Protein AF-0000000070513881 (afdb_homodimer)

Structure (mmCIF, N/CA/C/O backbone):
data_AF-0000000070513881-model_v1
#
loop_
_entity.id
_entity.type
_entity.pdbx_description
1 polymer 'Box-like protein'
#
loop_
_atom_site.group_PDB
_atom_site.id
_atom_site.type_symbol
_atom_site.label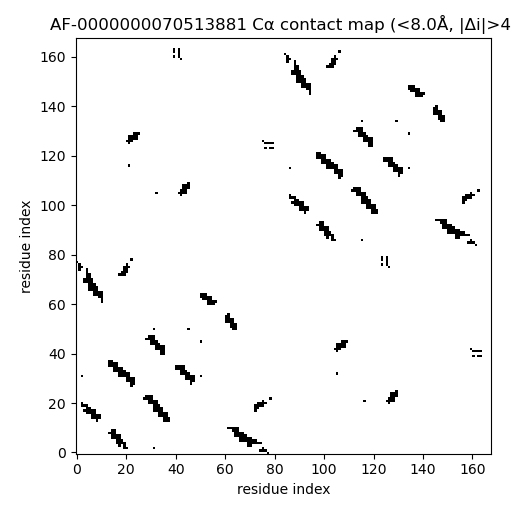_atom_id
_atom_site.label_alt_id
_atom_site.label_comp_id
_atom_site.label_asym_id
_atom_site.label_entity_id
_atom_site.label_seq_id
_atom_site.pdbx_PDB_ins_code
_atom_site.Cartn_x
_atom_site.Cartn_y
_atom_site.Cartn_z
_atom_site.occupancy
_atom_site.B_iso_or_equiv
_atom_site.auth_seq_id
_atom_site.auth_comp_id
_atom_site.auth_asym_id
_atom_site.auth_atom_id
_atom_site.pdbx_PDB_model_num
ATOM 1 N N . MET A 1 1 ? -2.6 -11.484 11.422 1 52.84 1 MET A N 1
ATOM 2 C CA . MET A 1 1 ? -2.193 -12.359 10.32 1 52.84 1 MET A CA 1
ATOM 3 C C . MET A 1 1 ? -0.97 -11.789 9.602 1 52.84 1 MET A C 1
ATOM 5 O O . MET A 1 1 ? -0.943 -10.617 9.25 1 52.84 1 MET A O 1
ATOM 9 N N . THR A 1 2 ? 0.277 -12.352 9.75 1 70.12 2 THR A N 1
ATOM 10 C CA . THR A 1 2 ? 1.533 -11.906 9.156 1 70.12 2 THR A CA 1
ATOM 11 C C . THR A 1 2 ? 1.621 -12.336 7.691 1 70.12 2 THR A C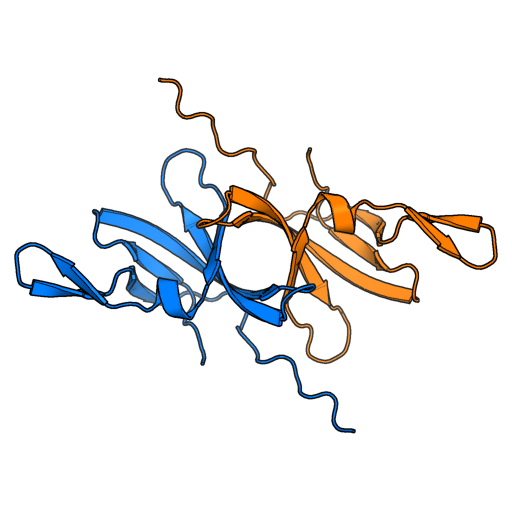 1
ATOM 13 O O . THR A 1 2 ? 1.282 -13.469 7.344 1 70.12 2 THR A O 1
ATOM 16 N N . PHE A 1 3 ? 1.648 -11.445 6.734 1 83.88 3 PHE A N 1
ATOM 17 C CA . PHE A 1 3 ? 1.877 -11.734 5.324 1 83.88 3 PHE A CA 1
ATOM 18 C C . PHE A 1 3 ? 3.361 -11.664 4.992 1 83.88 3 PHE A C 1
ATOM 20 O O . PHE A 1 3 ? 3.947 -10.578 4.961 1 83.88 3 PHE A O 1
ATOM 27 N N . PRO A 1 4 ? 3.912 -12.977 4.883 1 92.38 4 PRO A N 1
ATOM 28 C CA . PRO A 1 4 ? 5.328 -12.906 4.52 1 92.38 4 PRO A CA 1
ATOM 29 C C . PRO A 1 4 ? 5.574 -12.07 3.268 1 92.38 4 PRO A C 1
ATOM 31 O O . PRO A 1 4 ? 4.82 -12.164 2.297 1 92.38 4 PRO A O 1
ATOM 34 N N . THR A 1 5 ? 6.602 -11.297 3.352 1 96.88 5 THR A N 1
ATOM 35 C CA . THR A 1 5 ? 6.98 -10.508 2.188 1 96.88 5 THR A CA 1
ATOM 36 C C . THR A 1 5 ? 7.926 -11.289 1.283 1 96.88 5 THR A C 1
ATOM 38 O O . THR A 1 5 ? 8.664 -12.164 1.753 1 96.88 5 THR A O 1
ATOM 41 N N . GLY A 1 6 ? 7.848 -11.023 0.028 1 97.56 6 GLY A N 1
ATOM 42 C CA . GLY A 1 6 ? 8.727 -11.695 -0.909 1 97.56 6 GLY A CA 1
ATOM 43 C C . GLY A 1 6 ? 8.055 -12.031 -2.225 1 97.56 6 GLY A C 1
ATOM 44 O O . GLY A 1 6 ? 7.098 -11.375 -2.627 1 97.56 6 GLY A O 1
ATOM 45 N N . LEU A 1 7 ? 8.648 -12.969 -2.918 1 98.44 7 LEU A N 1
ATOM 46 C CA . LEU A 1 7 ? 8.234 -13.336 -4.266 1 98.44 7 LEU A CA 1
ATOM 47 C C . LEU A 1 7 ? 7.066 -14.312 -4.23 1 98.44 7 LEU A C 1
ATOM 49 O O . LEU A 1 7 ? 7.105 -15.312 -3.504 1 98.44 7 LEU A O 1
ATOM 53 N N . TYR A 1 8 ? 6.039 -13.992 -5.012 1 98.31 8 TYR A N 1
ATOM 54 C CA . TYR A 1 8 ? 4.848 -14.82 -5.129 1 98.31 8 TYR A CA 1
ATOM 55 C C . TYR A 1 8 ? 4.535 -15.125 -6.59 1 98.31 8 TYR A C 1
ATOM 57 O O . TYR A 1 8 ? 4.941 -14.383 -7.484 1 98.31 8 TYR A O 1
ATOM 65 N N . ARG A 1 9 ? 3.818 -16.156 -6.75 1 98.56 9 ARG A N 1
ATOM 66 C CA . ARG A 1 9 ? 3.271 -16.484 -8.062 1 98.56 9 ARG A CA 1
ATOM 67 C C . ARG A 1 9 ? 1.747 -16.516 -8.031 1 98.56 9 ARG A C 1
ATOM 69 O O . ARG A 1 9 ? 1.154 -17.188 -7.18 1 98.56 9 ARG A O 1
ATOM 76 N N . HIS A 1 10 ? 1.103 -15.711 -8.844 1 98.19 10 HIS A N 1
ATOM 77 C CA . HIS A 1 10 ? -0.338 -15.797 -9.055 1 98.19 10 HIS A CA 1
ATOM 78 C C . HIS A 1 10 ? -0.717 -17.094 -9.758 1 98.19 10 HIS A C 1
ATOM 80 O O . HIS A 1 10 ? 0.039 -17.609 -10.586 1 98.19 10 HIS A O 1
ATOM 86 N N . TYR A 1 11 ? -1.852 -17.594 -9.539 1 97.75 11 TYR A N 1
ATOM 87 C CA . TYR A 1 11 ? -2.238 -18.906 -10.062 1 97.75 11 TYR A CA 1
ATOM 88 C C . TYR A 1 11 ? -2.326 -18.859 -11.586 1 97.75 11 TYR A C 1
ATOM 90 O O . TYR A 1 11 ? -2.258 -19.906 -12.242 1 97.75 11 TYR A O 1
ATOM 98 N N . LYS A 1 12 ? -2.455 -17.609 -12.109 1 96.69 12 LYS A N 1
ATOM 99 C CA . LYS A 1 12 ? -2.492 -17.469 -13.562 1 96.69 12 LYS A CA 1
ATOM 100 C C . LYS A 1 12 ? -1.084 -17.391 -14.148 1 96.69 12 LYS A C 1
ATOM 102 O O . LYS A 1 12 ? -0.914 -17.266 -15.359 1 96.69 12 LYS A O 1
ATOM 107 N N . GLY A 1 13 ? -0.045 -17.375 -13.289 1 96.44 13 GLY A N 1
ATOM 108 C CA . GLY A 1 13 ? 1.29 -17.531 -13.836 1 96.44 13 GLY A CA 1
ATOM 109 C C . GLY A 1 13 ? 2.213 -16.375 -13.523 1 96.44 13 GLY A C 1
ATOM 110 O O . GLY A 1 13 ? 3.391 -16.562 -13.219 1 96.44 13 GLY A O 1
ATOM 111 N N . GLN A 1 14 ? 1.76 -15.133 -13.484 1 97.19 14 GLN A N 1
ATOM 112 C CA . GLN A 1 14 ? 2.605 -13.953 -13.344 1 97.19 14 GLN A CA 1
ATOM 113 C C . GLN A 1 14 ? 3.186 -13.859 -11.938 1 97.19 14 GLN A C 1
ATOM 115 O O . GLN A 1 14 ? 2.613 -14.391 -10.984 1 97.19 14 GLN A O 1
ATOM 120 N N . HIS A 1 15 ? 4.34 -13.203 -11.859 1 98.06 15 HIS A N 1
ATOM 121 C CA . HIS A 1 15 ? 5.035 -13.062 -10.586 1 98.06 15 HIS A CA 1
ATOM 122 C C . HIS A 1 15 ? 4.82 -11.672 -9.992 1 98.06 15 HIS A C 1
ATOM 124 O O . HIS A 1 15 ? 4.758 -10.688 -10.719 1 98.06 15 HIS A O 1
ATOM 130 N N . TYR A 1 16 ? 4.762 -11.742 -8.711 1 97.88 16 TYR A N 1
ATOM 131 C CA . TYR A 1 16 ? 4.582 -10.523 -7.93 1 97.88 16 TYR A CA 1
ATOM 132 C C . TYR A 1 16 ? 5.516 -10.508 -6.727 1 97.88 16 TYR A C 1
ATOM 134 O O . TYR A 1 16 ? 5.941 -11.562 -6.25 1 97.88 16 TYR A O 1
ATOM 142 N N . ARG A 1 17 ? 5.766 -9.344 -6.277 1 97.44 17 ARG A N 1
ATOM 143 C CA . ARG A 1 17 ? 6.48 -9.172 -5.016 1 97.44 17 ARG A CA 1
ATOM 144 C C . ARG A 1 17 ? 5.586 -8.516 -3.967 1 97.44 17 ARG A C 1
ATOM 146 O O . ARG A 1 17 ? 5.082 -7.414 -4.176 1 97.44 17 ARG A O 1
ATOM 153 N N . VAL A 1 18 ? 5.383 -9.297 -2.955 1 97.38 18 VAL A N 1
ATOM 154 C CA . VAL A 1 18 ? 4.688 -8.688 -1.822 1 97.38 18 VAL A CA 1
ATOM 155 C C . VAL A 1 18 ? 5.645 -7.781 -1.053 1 97.38 18 VAL A C 1
ATOM 157 O O . VAL A 1 18 ? 6.723 -8.219 -0.638 1 97.38 18 VAL A O 1
ATOM 160 N N . LEU A 1 19 ? 5.219 -6.52 -0.87 1 96.75 19 LEU A N 1
ATOM 161 C CA . LEU A 1 19 ? 6.043 -5.504 -0.219 1 96.75 19 LEU A CA 1
ATOM 162 C C . LEU A 1 19 ? 5.68 -5.379 1.257 1 96.75 19 LEU A C 1
ATOM 164 O O . LEU A 1 19 ? 6.5 -4.93 2.062 1 96.75 19 LEU A O 1
ATOM 168 N N . GLY A 1 20 ? 4.504 -5.75 1.662 1 95.81 20 GLY A N 1
ATOM 169 C CA . GLY A 1 20 ? 3.969 -5.652 3.012 1 95.81 20 GLY A CA 1
ATOM 170 C C . GLY A 1 20 ? 2.459 -5.523 3.049 1 95.81 20 GLY A C 1
ATOM 171 O O . GLY A 1 20 ? 1.771 -5.938 2.115 1 95.81 20 GLY A O 1
ATOM 172 N N . CYS A 1 21 ? 2.021 -5 4.191 1 96.31 21 CYS A N 1
ATOM 173 C CA . CYS A 1 21 ? 0.591 -4.785 4.375 1 96.31 21 CYS A CA 1
ATOM 174 C C . CYS A 1 21 ? 0.305 -3.354 4.809 1 96.31 21 CYS A C 1
ATOM 176 O O . CYS A 1 21 ? 1.205 -2.648 5.27 1 96.31 21 CYS A O 1
ATOM 178 N N . ALA A 1 22 ? -0.931 -2.979 4.57 1 96.25 22 ALA A N 1
ATOM 179 C CA . ALA A 1 22 ? -1.406 -1.666 5 1 96.25 22 ALA A CA 1
ATOM 180 C C . ALA A 1 22 ? -2.861 -1.731 5.457 1 96.25 22 ALA A C 1
ATOM 182 O O . ALA A 1 22 ? -3.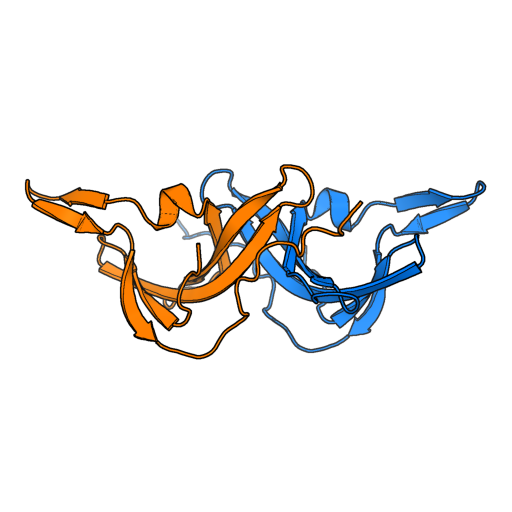596 -2.646 5.078 1 96.25 22 ALA A O 1
ATOM 183 N N . ARG A 1 23 ? -3.182 -0.805 6.258 1 95.81 23 ARG A N 1
ATOM 184 C CA . ARG A 1 23 ? -4.578 -0.623 6.641 1 95.81 23 ARG A CA 1
ATOM 185 C C . ARG A 1 23 ? -5.207 0.538 5.875 1 95.81 23 ARG A C 1
ATOM 187 O O . ARG A 1 23 ? -4.59 1.593 5.719 1 95.81 23 ARG A O 1
ATOM 194 N N . HIS A 1 24 ? -6.391 0.247 5.375 1 97.19 24 HIS A N 1
ATOM 195 C CA . HIS A 1 24 ? -7.137 1.324 4.734 1 97.19 24 HIS A CA 1
ATOM 196 C C . HIS A 1 24 ? -7.633 2.338 5.758 1 97.19 24 HIS A C 1
ATOM 198 O O . HIS A 1 24 ? -8.422 1.998 6.645 1 97.19 24 HIS A O 1
ATOM 204 N N . SER A 1 25 ? -7.301 3.625 5.582 1 96.12 25 SER A N 1
ATOM 205 C CA . SER A 1 25 ? -7.543 4.637 6.605 1 96.12 25 SER A CA 1
ATOM 206 C C . SER A 1 25 ? -9.031 4.902 6.781 1 96.12 25 SER A C 1
ATOM 208 O O . SER A 1 25 ? -9.477 5.293 7.863 1 96.12 25 SER A O 1
ATOM 210 N N . GLU A 1 26 ? -9.82 4.625 5.777 1 95.88 26 GLU A N 1
ATOM 211 C CA . GLU A 1 26 ? -11.242 4.93 5.82 1 95.88 26 GLU A CA 1
ATOM 212 C C . GLU A 1 26 ? -12.062 3.705 6.219 1 95.88 26 GLU A C 1
ATOM 214 O O . GLU A 1 26 ? -13.07 3.826 6.914 1 95.88 26 GLU A O 1
ATOM 219 N N . THR A 1 27 ? -11.633 2.52 5.875 1 95.75 27 THR A N 1
ATOM 220 C CA . THR A 1 27 ? -12.438 1.323 6.109 1 95.75 27 THR A CA 1
ATOM 221 C C . THR A 1 27 ? -11.766 0.417 7.141 1 95.75 27 THR A C 1
ATOM 223 O O . THR A 1 27 ? -12.398 -0.503 7.664 1 95.75 27 THR A O 1
ATOM 226 N N . GLU A 1 28 ? -10.57 0.626 7.445 1 94.62 28 GLU A N 1
ATOM 227 C CA . GLU A 1 28 ? -9.758 -0.142 8.383 1 94.62 28 GLU A CA 1
ATOM 228 C C . GLU A 1 28 ? -9.508 -1.557 7.863 1 94.62 28 GLU A C 1
ATOM 230 O O . GLU A 1 28 ? -9.055 -2.426 8.609 1 94.62 28 GLU A O 1
ATOM 235 N N . GLU A 1 29 ? -9.781 -1.73 6.672 1 94.81 29 GLU A N 1
ATOM 236 C CA . GLU A 1 29 ? -9.547 -3.039 6.07 1 94.81 29 GLU A CA 1
ATOM 237 C C . GLU A 1 29 ? -8.055 -3.314 5.91 1 94.81 29 GLU A C 1
ATOM 239 O O . GLU A 1 29 ? -7.293 -2.426 5.523 1 94.81 29 GLU A O 1
ATOM 244 N N . LEU A 1 30 ? -7.648 -4.578 6.219 1 95.75 30 LEU A N 1
ATOM 245 C CA . LEU A 1 30 ? -6.273 -5.016 5.996 1 95.75 30 LEU A CA 1
ATOM 246 C C . LEU A 1 30 ? -6.047 -5.359 4.527 1 95.75 30 LEU A C 1
ATOM 248 O O . LEU A 1 30 ? -6.805 -6.137 3.943 1 95.75 30 LEU A O 1
ATOM 252 N N . LEU A 1 31 ? -4.973 -4.727 3.98 1 97.31 31 LEU A N 1
ATOM 253 C CA . LEU A 1 31 ? -4.656 -4.914 2.568 1 97.31 31 LEU A CA 1
ATOM 254 C C . LEU A 1 31 ? -3.219 -5.398 2.393 1 97.31 31 LEU A C 1
ATOM 256 O O . LEU A 1 31 ? -2.336 -5.027 3.17 1 97.31 31 LEU A O 1
ATOM 260 N N . VAL A 1 32 ? -3.025 -6.234 1.378 1 97.62 32 VAL A N 1
ATOM 261 C CA . VAL A 1 32 ? -1.682 -6.641 0.981 1 97.62 32 VAL A CA 1
ATOM 262 C C . VAL A 1 32 ? -1.169 -5.727 -0.127 1 97.62 32 VAL A C 1
ATOM 264 O O . VAL A 1 32 ? -1.88 -5.457 -1.099 1 97.62 32 VAL A O 1
ATOM 267 N N . ILE A 1 33 ? -0.003 -5.184 0.08 1 97.5 33 ILE A N 1
ATOM 268 C CA . ILE A 1 33 ? 0.671 -4.375 -0.93 1 97.5 33 ILE A CA 1
ATOM 269 C C . ILE A 1 33 ? 1.606 -5.258 -1.756 1 97.5 33 ILE A C 1
ATOM 271 O O . ILE A 1 33 ? 2.508 -5.898 -1.211 1 97.5 33 ILE A O 1
ATOM 275 N N . TYR A 1 34 ? 1.466 -5.242 -3.072 1 97.25 34 TYR A N 1
ATOM 276 C CA . TYR A 1 34 ? 2.299 -6.109 -3.898 1 97.25 34 TYR A CA 1
ATOM 277 C C . TYR A 1 34 ? 2.531 -5.492 -5.273 1 97.25 34 TYR A C 1
ATOM 279 O O . TYR A 1 34 ? 1.719 -4.695 -5.75 1 97.25 34 TYR A O 1
ATOM 287 N N . GLN A 1 35 ? 3.611 -5.828 -5.852 1 96.81 35 GLN A N 1
ATOM 288 C CA . GLN A 1 35 ? 4.082 -5.223 -7.09 1 96.81 35 GLN A CA 1
ATOM 289 C C . GLN A 1 35 ? 4.188 -6.258 -8.203 1 96.81 35 GLN A C 1
ATOM 291 O O . GLN A 1 35 ? 4.734 -7.344 -8 1 96.81 35 GLN A O 1
ATOM 296 N N . ALA A 1 36 ? 3.604 -5.93 -9.328 1 96.31 36 ALA A N 1
ATOM 297 C CA . ALA A 1 36 ? 3.781 -6.773 -10.5 1 96.31 36 ALA A CA 1
ATOM 298 C C . ALA A 1 36 ? 5.238 -6.785 -10.953 1 96.31 36 ALA A C 1
ATOM 300 O O . ALA A 1 36 ? 5.906 -5.75 -10.945 1 96.31 36 ALA A O 1
ATOM 301 N N . LEU A 1 37 ? 5.723 -7.93 -11.352 1 96 37 LEU A N 1
ATOM 302 C CA . LEU A 1 37 ? 7.094 -8.023 -11.836 1 96 37 LEU A CA 1
ATOM 303 C C . LEU A 1 37 ? 7.125 -8.148 -13.359 1 96 37 LEU A C 1
ATOM 305 O O . LEU A 1 37 ? 8.078 -8.688 -13.922 1 96 37 LEU A O 1
ATOM 309 N N . TYR A 1 38 ? 6.156 -7.773 -13.93 1 92.19 38 TYR A N 1
ATOM 310 C CA . TYR A 1 38 ? 6.016 -7.715 -15.375 1 92.19 38 TYR A CA 1
ATOM 311 C C . TYR A 1 38 ? 5.387 -6.395 -15.812 1 92.19 38 TYR A C 1
ATOM 313 O O . TYR A 1 38 ? 4.867 -5.645 -14.984 1 92.19 38 TYR A O 1
ATOM 321 N N . GLY A 1 39 ? 5.559 -6.066 -17.109 1 87.88 39 GLY A N 1
ATOM 322 C CA . GLY A 1 39 ? 4.953 -4.844 -17.609 1 87.88 39 GLY A CA 1
ATOM 323 C C . GLY A 1 39 ? 5.512 -3.592 -16.969 1 87.88 39 GLY A C 1
ATOM 324 O O . GLY A 1 39 ? 6.727 -3.443 -16.828 1 87.88 39 GLY A O 1
ATOM 325 N N . ASP A 1 40 ? 4.613 -2.697 -16.5 1 82.94 40 ASP A N 1
ATOM 326 C CA . ASP A 1 40 ? 5.008 -1.417 -15.914 1 82.94 40 ASP A CA 1
ATOM 327 C C . ASP A 1 40 ? 5.344 -1.566 -14.43 1 82.94 40 ASP A C 1
ATOM 329 O O . ASP A 1 40 ? 5.652 -0.581 -13.758 1 82.94 40 ASP A O 1
ATOM 333 N N . ALA A 1 41 ? 5.246 -2.807 -13.922 1 86.56 41 ALA A N 1
ATOM 334 C CA . ALA A 1 41 ? 5.582 -3.102 -12.531 1 86.56 41 ALA A CA 1
ATOM 335 C C . ALA A 1 41 ? 4.75 -2.256 -11.57 1 86.56 41 ALA A C 1
ATOM 337 O O . ALA A 1 41 ? 5.281 -1.679 -10.617 1 86.56 41 ALA A O 1
ATOM 338 N N . GLY A 1 42 ? 3.459 -2.205 -11.906 1 92 42 GLY A N 1
ATOM 339 C CA . GLY A 1 42 ? 2.539 -1.455 -11.062 1 92 42 GLY A CA 1
ATOM 340 C C . GLY A 1 42 ? 2.408 -2.023 -9.664 1 92 42 GLY A C 1
ATOM 341 O O . GLY A 1 42 ? 2.576 -3.229 -9.461 1 92 42 GLY A O 1
ATOM 342 N N . VAL A 1 43 ? 2.121 -1.123 -8.742 1 96.12 43 VAL A N 1
ATOM 343 C CA . VAL A 1 43 ? 1.871 -1.528 -7.359 1 96.12 43 VAL A CA 1
ATOM 344 C C . VAL A 1 43 ? 0.367 -1.614 -7.113 1 96.12 43 VAL A C 1
ATOM 346 O O . VAL A 1 43 ? -0.388 -0.73 -7.523 1 96.12 43 VAL A O 1
ATOM 349 N N . TRP A 1 44 ? -0.007 -2.668 -6.461 1 96.75 44 TRP A N 1
ATOM 350 C CA . TRP A 1 44 ? -1.403 -2.998 -6.195 1 96.75 44 TRP A CA 1
ATOM 351 C C . TRP A 1 44 ? -1.634 -3.24 -4.707 1 96.75 44 TRP A C 1
ATOM 353 O O . TRP A 1 44 ? -0.7 -3.576 -3.975 1 96.75 44 TRP A O 1
ATOM 363 N N . VAL A 1 45 ? -2.883 -3.002 -4.332 1 97.81 45 VAL A N 1
ATOM 364 C CA . VAL A 1 45 ? -3.336 -3.52 -3.045 1 97.81 45 VAL A CA 1
ATOM 365 C C . VAL A 1 45 ? -4.586 -4.375 -3.244 1 97.81 45 VAL A C 1
ATOM 367 O O . VAL A 1 45 ? -5.391 -4.109 -4.141 1 97.81 45 VAL A O 1
ATOM 370 N N . ARG A 1 46 ? -4.738 -5.332 -2.379 1 98.06 46 ARG A N 1
ATOM 371 C CA . ARG A 1 46 ? -5.875 -6.246 -2.375 1 98.06 46 ARG A CA 1
ATOM 372 C C . ARG A 1 46 ? -6.234 -6.668 -0.952 1 98.06 46 ARG A C 1
ATOM 374 O O . ARG A 1 46 ? -5.348 -6.887 -0.123 1 98.06 46 ARG A O 1
ATOM 381 N N . PRO A 1 47 ? -7.52 -6.797 -0.692 1 97.62 47 PRO A N 1
ATOM 382 C CA . PRO A 1 47 ? -7.84 -7.312 0.642 1 97.62 47 PRO A CA 1
ATOM 383 C C . PRO A 1 47 ? -7.059 -8.578 0.991 1 97.62 47 PRO A C 1
ATOM 385 O O . PRO A 1 47 ? -6.922 -9.477 0.155 1 97.62 47 PRO A O 1
ATOM 388 N N . ALA A 1 48 ? -6.582 -8.562 2.242 1 96.25 48 ALA A N 1
ATOM 389 C CA . ALA A 1 48 ? -5.77 -9.695 2.689 1 96.25 48 ALA A CA 1
ATOM 390 C C . ALA A 1 48 ? -6.52 -11.008 2.525 1 96.25 48 ALA A C 1
ATOM 392 O O . ALA A 1 48 ? -5.934 -12.023 2.125 1 96.25 48 ALA A O 1
ATOM 393 N N . SER A 1 49 ? -7.824 -11.023 2.832 1 95.44 49 SER A N 1
ATOM 394 C CA . SER A 1 49 ? -8.641 -12.227 2.74 1 95.44 49 SER A CA 1
ATOM 395 C C . SER A 1 49 ? -8.727 -12.727 1.301 1 95.44 49 SER A C 1
ATOM 397 O O . SER A 1 49 ? -8.758 -13.938 1.057 1 95.44 49 SER A O 1
ATOM 399 N N . MET A 1 50 ? -8.758 -11.797 0.389 1 97.25 50 MET A N 1
ATOM 400 C CA . MET A 1 50 ? -8.844 -12.164 -1.021 1 97.25 50 MET A CA 1
ATOM 401 C C . MET A 1 50 ? -7.484 -12.641 -1.538 1 97.25 50 MET A C 1
ATOM 403 O O . MET A 1 50 ? -7.41 -13.562 -2.346 1 97.25 50 MET A O 1
ATOM 407 N N . PHE A 1 51 ? -6.441 -12.008 -1.151 1 97.06 51 PHE A N 1
ATOM 408 C CA . PHE A 1 51 ? -5.086 -12.375 -1.548 1 97.06 51 PHE A CA 1
ATOM 409 C C . PHE A 1 51 ? -4.758 -13.797 -1.092 1 97.06 51 PHE A C 1
ATOM 411 O O . PHE A 1 51 ? -4.125 -14.555 -1.823 1 97.06 51 PHE A O 1
ATOM 418 N N . SER A 1 52 ? -5.227 -14.188 0.034 1 96.5 52 SER A N 1
ATOM 419 C CA . SER A 1 52 ? -4.867 -15.461 0.651 1 96.5 52 SER A CA 1
ATOM 420 C C . SER A 1 52 ? -5.855 -16.562 0.271 1 96.5 52 SER A C 1
ATOM 422 O O . SER A 1 52 ? -5.793 -17.672 0.8 1 96.5 52 SER A O 1
ATOM 424 N N . GLU A 1 53 ? -6.727 -16.25 -0.561 1 96.81 53 GLU A N 1
ATOM 425 C CA . GLU A 1 53 ? -7.762 -17.219 -0.935 1 96.81 53 GLU A CA 1
ATOM 426 C C . GLU A 1 53 ? -7.168 -18.391 -1.715 1 96.81 53 GLU A C 1
ATOM 428 O O . GLU A 1 53 ? -6.086 -18.281 -2.289 1 96.81 53 GLU A O 1
ATOM 433 N N . THR A 1 54 ? -7.887 -19.531 -1.607 1 97.62 54 THR A N 1
ATOM 434 C CA . THR A 1 54 ? -7.66 -20.656 -2.502 1 97.62 54 THR A CA 1
ATOM 435 C C . THR A 1 54 ? -8.648 -20.641 -3.666 1 97.62 54 THR A C 1
ATOM 437 O O . THR A 1 54 ? -9.812 -20.281 -3.488 1 97.62 54 THR A O 1
ATOM 440 N N . VAL A 1 55 ? -8.094 -20.969 -4.777 1 97.38 55 VAL A N 1
ATOM 441 C CA . VAL A 1 55 ? -8.922 -20.984 -5.977 1 97.38 55 VAL A CA 1
ATOM 442 C C . VAL A 1 55 ? -8.906 -22.375 -6.602 1 97.38 55 VAL A C 1
ATOM 444 O O . VAL A 1 55 ? -7.977 -23.156 -6.383 1 97.38 55 VAL A O 1
ATOM 447 N N . GLN A 1 56 ? -10.047 -22.719 -7.273 1 96.88 56 GLN A N 1
ATOM 448 C CA . GLN A 1 56 ? -10.117 -23.984 -8.008 1 96.88 56 GLN A CA 1
ATOM 449 C C . GLN A 1 56 ? -9.727 -23.797 -9.469 1 96.88 56 GLN A C 1
ATOM 451 O O . GLN A 1 56 ? -10.367 -23.031 -10.195 1 96.88 56 GLN A O 1
ATOM 456 N N . VAL A 1 57 ? -8.672 -24.453 -9.828 1 93.75 57 VAL A N 1
ATOM 457 C CA . VAL A 1 57 ? -8.203 -24.438 -11.211 1 93.75 57 VAL A CA 1
ATOM 458 C C . VAL A 1 57 ? -8.125 -25.859 -11.742 1 93.75 57 VAL A C 1
ATOM 460 O O . VAL A 1 57 ? -7.414 -26.703 -11.195 1 93.75 57 VAL A O 1
ATOM 463 N N . ALA A 1 58 ? -8.852 -26.125 -12.828 1 93.88 58 ALA A N 1
ATOM 464 C CA . ALA A 1 58 ? -8.867 -27.453 -13.422 1 93.88 58 ALA A CA 1
ATOM 465 C C . ALA A 1 58 ? -9.195 -28.516 -12.383 1 93.88 58 ALA A C 1
ATOM 467 O O . ALA A 1 58 ? -8.531 -29.562 -12.312 1 93.88 58 ALA A O 1
ATOM 468 N N . GLY A 1 59 ? -9.992 -28.203 -11.461 1 94.38 59 GLY A N 1
ATOM 469 C CA . GLY A 1 59 ? -10.461 -29.156 -10.469 1 94.38 59 GLY A CA 1
ATOM 470 C C . GLY A 1 59 ? -9.539 -29.281 -9.273 1 94.38 59 GLY A C 1
ATOM 471 O O . GLY A 1 59 ? -9.797 -30.062 -8.359 1 94.38 59 GLY A O 1
ATOM 472 N N . GLN A 1 60 ? -8.477 -28.609 -9.312 1 96.5 60 GLN A N 1
ATOM 473 C CA . GLN A 1 60 ? -7.516 -28.656 -8.219 1 96.5 60 GLN A CA 1
ATOM 474 C C . GLN A 1 60 ? -7.508 -27.344 -7.438 1 96.5 60 GLN A C 1
ATOM 476 O O . GLN A 1 60 ? -7.566 -26.25 -8.031 1 96.5 60 GLN A O 1
ATOM 481 N N . MET A 1 61 ? -7.508 -27.469 -6.109 1 97.44 61 MET A N 1
ATOM 482 C CA . MET A 1 61 ? -7.426 -26.297 -5.238 1 97.44 61 MET A CA 1
ATOM 483 C C . MET A 1 61 ? -5.984 -25.844 -5.082 1 97.44 61 MET A C 1
ATOM 485 O O . MET A 1 61 ? -5.09 -26.641 -4.809 1 97.44 61 MET A O 1
ATOM 489 N N . ARG A 1 62 ? -5.801 -24.562 -5.328 1 97.12 62 ARG A N 1
ATOM 490 C CA . ARG A 1 62 ? -4.484 -23.969 -5.117 1 97.12 62 ARG A CA 1
ATOM 491 C C . ARG A 1 62 ? -4.609 -22.547 -4.594 1 97.12 62 ARG A C 1
ATOM 493 O O . ARG A 1 62 ? -5.645 -21.906 -4.77 1 97.12 62 ARG A O 1
ATOM 500 N N . PRO A 1 63 ? -3.529 -22.094 -3.957 1 97.88 63 PRO A N 1
ATOM 501 C CA . PRO A 1 63 ? -3.596 -20.688 -3.514 1 97.88 63 PRO A CA 1
ATOM 502 C C . PRO A 1 63 ? -3.66 -19.703 -4.68 1 97.88 63 PRO A C 1
ATOM 504 O O . PRO A 1 63 ? -3.039 -19.938 -5.719 1 97.88 63 PRO A O 1
ATOM 507 N N . ARG A 1 64 ? -4.391 -18.609 -4.516 1 98.25 64 ARG A N 1
ATOM 508 C CA . ARG A 1 64 ? -4.406 -17.531 -5.512 1 98.25 64 ARG A CA 1
ATOM 509 C C . ARG A 1 64 ? -3.002 -17 -5.758 1 98.25 64 ARG A C 1
ATOM 511 O O . ARG A 1 64 ? -2.607 -16.766 -6.902 1 98.25 64 ARG A O 1
ATOM 518 N N . PHE A 1 65 ? -2.307 -16.688 -4.68 1 98.44 65 PHE A N 1
ATOM 519 C CA . PHE A 1 65 ? -0.9 -16.297 -4.699 1 98.44 65 PHE A CA 1
ATOM 520 C C . PHE A 1 65 ? -0.061 -17.281 -3.891 1 98.44 65 PHE A C 1
ATOM 522 O O . PHE A 1 65 ? -0.331 -17.516 -2.709 1 98.44 65 PHE A O 1
ATOM 529 N N . GLU A 1 66 ? 0.953 -17.828 -4.508 1 97.94 66 GLU A N 1
ATOM 530 C CA . GLU A 1 66 ? 1.847 -18.781 -3.857 1 97.94 66 GLU A CA 1
ATOM 531 C C . GLU A 1 66 ? 3.191 -18.141 -3.529 1 97.94 66 GLU A C 1
ATOM 533 O O . GLU A 1 66 ? 3.838 -17.562 -4.402 1 97.94 66 GLU A O 1
ATOM 538 N N . LEU A 1 67 ? 3.584 -18.359 -2.26 1 97.81 67 LEU A N 1
ATOM 539 C CA . LEU A 1 67 ? 4.891 -17.844 -1.856 1 97.81 67 LEU A CA 1
ATOM 540 C C . LEU A 1 67 ? 6.012 -18.688 -2.453 1 97.81 67 LEU A C 1
ATOM 542 O O . LEU A 1 67 ? 6.02 -19.922 -2.301 1 97.81 67 LEU A O 1
ATOM 546 N N . LEU A 1 68 ? 6.918 -18.016 -3.125 1 98.38 68 LEU A N 1
ATOM 547 C CA . LEU A 1 68 ? 8.047 -18.719 -3.717 1 98.38 68 LEU A CA 1
ATOM 548 C C . LEU A 1 68 ? 9.32 -18.484 -2.908 1 98.38 68 LEU A C 1
ATOM 550 O O . LEU A 1 68 ? 10.148 -19.391 -2.762 1 98.38 68 LEU A O 1
ATOM 554 N N . ARG A 1 69 ? 9.484 -17.25 -2.469 1 97.94 69 ARG A N 1
ATOM 555 C CA . ARG A 1 69 ? 10.703 -16.859 -1.764 1 97.94 69 ARG A CA 1
ATOM 556 C C . ARG A 1 69 ? 10.438 -15.672 -0.837 1 97.94 69 ARG A C 1
ATOM 558 O O . ARG A 1 69 ? 9.859 -14.664 -1.254 1 97.94 69 ARG A O 1
ATOM 565 N N . THR A 1 70 ? 10.922 -15.891 0.431 1 96.44 70 THR A N 1
ATOM 566 C CA . THR A 1 70 ? 10.781 -14.797 1.386 1 96.44 70 THR A CA 1
ATOM 567 C C . THR A 1 70 ? 11.859 -13.734 1.152 1 96.44 70 THR A C 1
ATOM 569 O O . THR A 1 70 ? 13.023 -14.062 0.916 1 96.44 70 THR A O 1
ATOM 572 N N . GLU A 1 71 ? 11.469 -12.484 1.141 1 96.06 71 GLU A N 1
ATOM 573 C CA . GLU A 1 71 ? 12.336 -11.312 1.053 1 96.06 71 GLU A CA 1
ATOM 574 C C . GLU A 1 71 ? 11.898 -10.227 2.031 1 96.06 71 GLU A C 1
ATOM 576 O O . GLU A 1 71 ? 10.711 -10.117 2.352 1 96.06 71 GLU A O 1
ATOM 581 N N . PRO A 1 72 ? 12.891 -9.555 2.521 1 93.25 72 PRO A N 1
ATOM 582 C CA . PRO A 1 72 ? 12.516 -8.508 3.479 1 93.25 72 PRO A CA 1
ATOM 583 C C . PRO A 1 72 ? 11.594 -7.453 2.871 1 93.25 72 PRO A C 1
ATOM 585 O O . PRO A 1 72 ? 11.75 -7.098 1.701 1 93.25 72 PRO A O 1
ATOM 588 N N . GLY A 1 73 ? 10.578 -7.023 3.584 1 92.19 73 GLY A N 1
ATOM 589 C CA . GLY A 1 73 ? 9.664 -5.945 3.236 1 92.19 73 GLY A CA 1
ATOM 590 C C . GLY A 1 73 ? 9.148 -5.188 4.445 1 92.19 73 GLY A C 1
ATOM 591 O O . GLY A 1 73 ? 9.82 -5.125 5.477 1 92.19 73 GLY A O 1
ATOM 592 N N . LEU A 1 74 ? 8.047 -4.48 4.207 1 89.06 74 LEU A N 1
ATOM 593 C CA . LEU A 1 74 ? 7.422 -3.746 5.301 1 89.06 74 LEU A CA 1
ATOM 594 C C . LEU A 1 74 ? 6.637 -4.691 6.207 1 89.06 74 LEU A C 1
ATOM 596 O O . LEU A 1 74 ? 5.859 -5.52 5.723 1 89.06 74 LEU A O 1
ATOM 600 N N . GLU A 1 75 ? 7.012 -4.855 7.418 1 77.88 75 GLU A N 1
ATOM 601 C CA . GLU A 1 75 ? 6.348 -5.785 8.328 1 77.88 75 GLU A CA 1
ATOM 602 C C . GLU A 1 75 ? 4.863 -5.449 8.469 1 77.88 75 GLU A C 1
ATOM 604 O O . GLU A 1 75 ? 4.492 -4.273 8.547 1 77.88 75 GLU A O 1
ATOM 609 N N . CYS A 1 76 ? 3.99 -6.348 8.211 1 74.56 76 CYS A N 1
ATOM 610 C CA . CYS A 1 76 ? 2.549 -6.184 8.375 1 74.56 76 CYS A CA 1
ATOM 611 C C . CYS A 1 76 ? 2.162 -6.199 9.844 1 74.56 76 CYS A C 1
ATOM 613 O O . CYS A 1 76 ? 2.119 -7.262 10.469 1 74.56 76 CYS A O 1
ATOM 615 N N . LEU A 1 77 ? 2.393 -5.16 10.508 1 62.53 77 LEU A N 1
ATOM 616 C CA . LEU A 1 77 ? 2.07 -5.133 11.93 1 62.53 77 LEU A CA 1
ATOM 617 C C . LEU A 1 77 ? 0.614 -4.734 12.148 1 62.53 77 LEU A C 1
ATOM 619 O O . LEU A 1 77 ? 0.053 -3.961 11.367 1 62.53 77 LEU A O 1
ATOM 623 N N . PRO A 1 78 ? -0.053 -5.527 12.938 1 55.59 78 PRO A N 1
ATOM 624 C CA . PRO A 1 78 ? -1.396 -5.062 13.289 1 55.59 78 PRO A CA 1
ATOM 625 C C . PRO A 1 78 ? -1.403 -3.641 13.844 1 55.59 78 PRO A C 1
ATOM 627 O O . PRO A 1 78 ? -0.375 -3.156 14.32 1 55.59 78 PRO A O 1
ATOM 630 N N . PRO A 1 79 ? -2.328 -2.838 13.406 1 47.47 79 PRO A N 1
ATOM 631 C CA . PRO A 1 79 ? -2.377 -1.544 14.094 1 47.47 79 PRO A CA 1
ATOM 632 C C . PRO A 1 79 ? -2.164 -1.669 15.602 1 47.47 79 PRO A C 1
ATOM 634 O O . PRO A 1 79 ? -2.654 -2.615 16.219 1 47.47 79 PRO A O 1
ATOM 637 N N . LEU A 1 80 ? -1.043 -1.326 16.047 1 44.91 80 LEU A N 1
ATOM 638 C CA . LEU A 1 80 ? -0.974 -1.354 17.5 1 44.91 80 LEU A CA 1
ATOM 639 C C . LEU A 1 80 ? -2.275 -0.853 18.125 1 44.91 80 LEU A C 1
ATOM 641 O O . LEU A 1 80 ? -2.9 0.073 17.594 1 44.91 80 LEU A O 1
ATOM 645 N N . ALA A 1 81 ? -3.014 -1.723 18.75 1 40.53 81 ALA A N 1
ATOM 646 C CA . ALA A 1 81 ? -4.109 -1.28 19.609 1 40.53 81 ALA A CA 1
ATOM 647 C C . ALA A 1 81 ? -3.715 -0.04 20.406 1 40.53 81 ALA A C 1
ATOM 649 O O . ALA A 1 81 ? -2.67 -0.02 21.062 1 40.53 81 ALA A O 1
ATOM 650 N N . LEU A 1 82 ? -3.635 1.204 20.047 1 35.59 82 LEU A N 1
ATOM 651 C CA . LEU A 1 82 ? -3.658 2.141 21.156 1 35.59 82 LEU A CA 1
ATOM 652 C C . LEU A 1 82 ? -4.453 1.57 22.328 1 35.59 82 LEU A C 1
ATOM 654 O O . LEU A 1 82 ? -5.594 1.135 22.156 1 35.59 82 LEU A O 1
ATOM 658 N N . ASP A 1 83 ? -3.814 1.035 23.328 1 29.3 83 ASP A N 1
ATOM 659 C CA . ASP A 1 83 ? -4.5 0.871 24.594 1 29.3 83 ASP A CA 1
ATOM 660 C C . ASP A 1 83 ? -5.41 2.061 24.891 1 29.3 83 ASP A C 1
ATOM 662 O O . ASP A 1 83 ? -5.008 3.215 24.734 1 29.3 83 ASP A O 1
ATOM 666 N N . ALA A 1 84 ? -6.758 1.979 25.188 1 29.48 84 ALA A N 1
ATOM 667 C CA . ALA A 1 84 ? -7.613 2.863 25.984 1 29.48 84 ALA A CA 1
ATOM 668 C C . ALA A 1 84 ? -6.859 3.426 27.188 1 29.48 84 ALA A C 1
ATOM 670 O O . ALA A 1 84 ? -6.102 2.709 27.844 1 29.48 84 ALA A O 1
ATOM 671 N N . MET B 1 1 ? -2.025 11.633 -11.781 1 53.16 1 MET B N 1
ATOM 672 C CA . MET B 1 1 ? -1.611 12.484 -10.664 1 53.16 1 MET B CA 1
ATOM 673 C C . MET B 1 1 ? -0.43 11.867 -9.922 1 53.16 1 MET B C 1
ATOM 675 O O . MET B 1 1 ? -0.449 10.688 -9.586 1 53.16 1 MET B O 1
ATOM 679 N N . THR B 1 2 ? 0.841 12.406 -10.008 1 70.44 2 THR B N 1
ATOM 680 C CA . THR B 1 2 ? 2.061 11.93 -9.367 1 70.44 2 THR B CA 1
ATOM 681 C C . THR B 1 2 ? 2.115 12.359 -7.91 1 70.44 2 THR B C 1
ATOM 683 O O . THR B 1 2 ? 1.78 13.5 -7.582 1 70.44 2 THR B O 1
ATOM 686 N N . PHE B 1 3 ? 2.113 11.477 -6.973 1 84.12 3 PHE B N 1
ATOM 687 C CA . PHE B 1 3 ? 2.311 11.773 -5.559 1 84.12 3 PHE B CA 1
ATOM 688 C C . PHE B 1 3 ? 3.785 11.688 -5.184 1 84.12 3 PHE B C 1
ATOM 690 O O . PHE B 1 3 ? 4.348 10.586 -5.129 1 84.12 3 PHE B O 1
ATOM 697 N N . PRO B 1 4 ? 4.344 13.008 -5.062 1 92.25 4 PRO B N 1
ATOM 698 C CA . PRO B 1 4 ? 5.742 12.914 -4.641 1 92.25 4 PRO B CA 1
ATOM 699 C C . PRO B 1 4 ? 5.922 12.07 -3.377 1 92.25 4 PRO B C 1
ATOM 701 O O . PRO B 1 4 ? 5.129 12.188 -2.439 1 92.25 4 PRO B O 1
ATOM 704 N N . THR B 1 5 ? 6.938 11.258 -3.41 1 96.81 5 THR B N 1
ATOM 705 C CA . THR B 1 5 ? 7.25 10.461 -2.227 1 96.81 5 THR B CA 1
ATOM 706 C C . THR B 1 5 ? 8.156 11.242 -1.276 1 96.81 5 THR B C 1
ATOM 708 O O . THR B 1 5 ? 8.922 12.102 -1.709 1 96.81 5 THR B O 1
ATOM 711 N N . GLY B 1 6 ? 8.008 10.977 -0.032 1 97.56 6 GLY B N 1
ATOM 712 C CA . GLY B 1 6 ? 8.844 11.648 0.948 1 97.56 6 GLY B CA 1
ATOM 713 C C . GLY B 1 6 ? 8.109 11.992 2.229 1 97.56 6 GLY B C 1
ATOM 714 O O . GLY B 1 6 ? 7.121 11.344 2.58 1 97.56 6 GLY B O 1
ATOM 715 N N . LEU B 1 7 ? 8.664 12.914 2.949 1 98.44 7 LEU B N 1
ATOM 716 C CA . LEU B 1 7 ? 8.195 13.297 4.277 1 98.44 7 LEU B CA 1
ATOM 717 C C . LEU B 1 7 ? 7.039 14.289 4.18 1 98.44 7 LEU B C 1
ATOM 719 O O . LEU B 1 7 ? 7.133 15.281 3.461 1 98.44 7 LEU B O 1
ATOM 723 N N . TYR B 1 8 ? 5.98 13.977 4.906 1 98.31 8 TYR B N 1
ATOM 724 C CA . TYR B 1 8 ? 4.797 14.828 4.965 1 98.31 8 TYR B CA 1
ATOM 725 C C . TYR B 1 8 ? 4.414 15.133 6.41 1 98.31 8 TYR B C 1
ATOM 727 O O . TYR B 1 8 ? 4.77 14.383 7.324 1 98.31 8 TYR B O 1
ATOM 735 N N . ARG B 1 9 ? 3.689 16.172 6.539 1 98.5 9 ARG B N 1
ATOM 736 C CA . ARG B 1 9 ? 3.082 16.516 7.82 1 98.5 9 ARG B CA 1
ATOM 737 C C . ARG B 1 9 ? 1.562 16.562 7.711 1 98.5 9 ARG B C 1
ATOM 739 O O . ARG B 1 9 ? 1.022 17.25 6.836 1 98.5 9 ARG B O 1
ATOM 746 N N . HIS B 1 10 ? 0.872 15.758 8.484 1 98.19 10 HIS B N 1
ATOM 747 C CA . HIS B 1 10 ? -0.576 15.867 8.625 1 98.19 10 HIS B CA 1
ATOM 748 C C . HIS B 1 10 ? -0.97 17.172 9.297 1 98.19 10 HIS B C 1
ATOM 750 O O . HIS B 1 10 ? -0.248 17.672 10.164 1 98.19 10 HIS B O 1
ATOM 756 N N . TYR B 1 11 ? -2.092 17.688 9.023 1 97.75 11 TYR B N 1
ATOM 757 C CA . TYR B 1 11 ? -2.486 19 9.539 1 97.75 11 TYR B CA 1
ATOM 758 C C . TYR B 1 11 ? -2.65 18.969 11.055 1 97.75 11 TYR B C 1
ATOM 760 O O . TYR B 1 11 ? -2.602 20.016 11.711 1 97.75 11 TYR B O 1
ATOM 768 N N . LYS B 1 12 ? -2.82 17.703 11.562 1 96.69 12 LYS B N 1
ATOM 769 C CA . LYS B 1 12 ? -2.932 17.562 13.016 1 96.69 12 LYS B CA 1
ATOM 770 C C . LYS B 1 12 ? -1.555 17.469 13.664 1 96.69 12 LYS B C 1
ATOM 772 O O . LYS B 1 12 ? -1.446 17.359 14.891 1 96.69 12 LYS B O 1
ATOM 777 N N . GLY B 1 13 ? -0.477 17.438 12.859 1 96.44 13 GLY B N 1
ATOM 778 C CA . GLY B 1 13 ? 0.832 17.594 13.477 1 96.44 13 GLY B CA 1
ATOM 779 C C . GLY B 1 13 ? 1.752 16.422 13.219 1 96.44 13 GLY B C 1
ATOM 780 O O . GLY B 1 13 ? 2.951 16.594 12.992 1 96.44 13 GLY B O 1
ATOM 781 N N . GLN B 1 14 ? 1.284 15.188 13.156 1 97.12 14 GLN B N 1
ATOM 782 C CA . GLN B 1 14 ? 2.117 13.992 13.062 1 97.12 14 GLN B CA 1
ATOM 783 C C . GLN B 1 14 ? 2.77 13.883 11.688 1 97.12 14 GLN B C 1
ATOM 785 O O . GLN B 1 14 ? 2.252 14.422 10.703 1 97.12 14 GLN B O 1
ATOM 790 N N . HIS B 1 15 ? 3.914 13.219 11.664 1 98.06 15 HIS B N 1
ATOM 791 C CA . HIS B 1 15 ? 4.676 13.07 10.43 1 98.06 15 HIS B CA 1
ATOM 792 C C . HIS B 1 15 ? 4.473 11.68 9.82 1 98.06 15 HIS B C 1
ATOM 794 O O . HIS B 1 15 ? 4.363 10.695 10.555 1 98.06 15 HIS B O 1
ATOM 800 N N . TYR B 1 16 ? 4.48 11.75 8.547 1 97.88 16 TYR B N 1
ATOM 801 C CA . TYR B 1 16 ? 4.324 10.539 7.75 1 97.88 16 TYR B CA 1
ATOM 802 C C . TYR B 1 16 ? 5.316 10.516 6.598 1 97.88 16 TYR B C 1
ATOM 804 O O . TYR B 1 16 ? 5.777 11.562 6.141 1 97.88 16 TYR B O 1
ATOM 812 N N . ARG B 1 17 ? 5.574 9.344 6.156 1 97.44 17 ARG B N 1
ATOM 813 C CA . ARG B 1 17 ? 6.348 9.164 4.934 1 97.44 17 ARG B CA 1
ATOM 814 C C . ARG B 1 17 ? 5.504 8.523 3.84 1 97.44 17 ARG B C 1
ATOM 816 O O . ARG B 1 17 ? 4.977 7.422 4.023 1 97.44 17 ARG B O 1
ATOM 823 N N . VAL B 1 18 ? 5.363 9.289 2.818 1 97.38 18 VAL B N 1
ATOM 824 C CA . VAL B 1 18 ? 4.723 8.695 1.651 1 97.38 18 VAL B CA 1
ATOM 825 C C . VAL B 1 18 ? 5.707 7.773 0.935 1 97.38 18 VAL B C 1
ATOM 827 O O . VAL B 1 18 ? 6.809 8.188 0.577 1 97.38 18 VAL B O 1
ATOM 830 N N . LEU B 1 19 ? 5.258 6.52 0.731 1 96.75 19 LEU B N 1
ATOM 831 C CA . LEU B 1 19 ? 6.098 5.492 0.123 1 96.75 19 LEU B CA 1
ATOM 832 C C . LEU B 1 19 ? 5.812 5.367 -1.369 1 96.75 19 LEU B C 1
ATOM 834 O O . LEU B 1 19 ? 6.66 4.902 -2.133 1 96.75 19 LEU B O 1
ATOM 838 N N . GLY B 1 20 ? 4.66 5.762 -1.833 1 95.81 20 GLY B N 1
ATOM 839 C CA . GLY B 1 20 ? 4.199 5.672 -3.209 1 95.81 20 GLY B CA 1
ATOM 840 C C . GLY B 1 20 ? 2.689 5.562 -3.326 1 95.81 20 GLY B C 1
ATOM 841 O O . GLY B 1 20 ? 1.959 5.992 -2.432 1 95.81 20 GLY B O 1
ATOM 842 N N . CYS B 1 21 ? 2.314 5.035 -4.48 1 96.25 21 CYS B N 1
ATOM 843 C CA . CYS B 1 21 ? 0.892 4.844 -4.738 1 96.25 21 CYS B CA 1
ATOM 844 C C . CYS B 1 21 ? 0.607 3.414 -5.188 1 96.25 21 CYS B C 1
ATOM 846 O O . CYS B 1 21 ? 1.519 2.695 -5.602 1 96.25 21 CYS B O 1
ATOM 848 N N . ALA B 1 22 ? -0.649 3.062 -5.008 1 96.25 22 ALA B N 1
ATOM 849 C CA . ALA B 1 22 ? -1.119 1.755 -5.461 1 96.25 22 ALA B CA 1
ATOM 850 C C . ALA B 1 22 ? -2.549 1.839 -5.988 1 96.25 22 ALA B C 1
ATOM 852 O O . ALA B 1 22 ? -3.293 2.76 -5.641 1 96.25 22 ALA B O 1
ATOM 853 N N . ARG B 1 23 ? -2.846 0.914 -6.812 1 95.75 23 ARG B N 1
ATOM 854 C CA . ARG B 1 23 ? -4.223 0.748 -7.27 1 95.75 23 ARG B CA 1
ATOM 855 C C . ARG B 1 23 ? -4.906 -0.403 -6.539 1 95.75 23 ARG B C 1
ATOM 857 O O . ARG B 1 23 ? -4.309 -1.464 -6.344 1 95.75 23 ARG B O 1
ATOM 864 N N . HIS B 1 24 ? -6.102 -0.087 -6.094 1 97.19 24 HIS B N 1
ATOM 865 C CA . HIS B 1 24 ? -6.891 -1.153 -5.488 1 97.19 24 HIS B CA 1
ATOM 866 C C . HIS B 1 24 ? -7.352 -2.162 -6.535 1 97.19 24 HIS B C 1
ATOM 868 O O . HIS B 1 24 ? -8.094 -1.813 -7.457 1 97.19 24 HIS B O 1
ATOM 874 N N . SER B 1 25 ? -7.039 -3.455 -6.34 1 96.25 25 SER B N 1
ATOM 875 C CA . SER B 1 25 ? -7.242 -4.465 -7.371 1 96.25 25 SER B CA 1
ATOM 876 C C . SER B 1 25 ? -8.727 -4.711 -7.621 1 96.25 25 SER B C 1
ATOM 878 O O . SER B 1 25 ? -9.125 -5.082 -8.727 1 96.25 25 SER B O 1
ATOM 880 N N . GLU B 1 26 ? -9.555 -4.434 -6.652 1 95.94 26 GLU B N 1
ATOM 881 C CA . GLU B 1 26 ? -10.977 -4.723 -6.766 1 95.94 26 GLU B CA 1
ATOM 882 C C . GLU B 1 26 ? -11.758 -3.488 -7.211 1 95.94 26 GLU B C 1
ATOM 884 O O . GLU B 1 26 ? -12.734 -3.598 -7.949 1 95.94 26 GLU B O 1
ATOM 889 N N . THR B 1 27 ? -11.336 -2.303 -6.84 1 95.81 27 THR B N 1
ATOM 890 C CA . THR B 1 27 ? -12.109 -1.098 -7.113 1 95.81 27 THR B CA 1
ATOM 891 C C . THR B 1 27 ? -11.375 -0.203 -8.109 1 95.81 27 THR B C 1
ATOM 893 O O . THR B 1 27 ? -11.969 0.724 -8.672 1 95.81 27 THR B O 1
ATOM 896 N N . GLU B 1 28 ? -10.172 -0.428 -8.359 1 94.69 28 GLU B N 1
ATOM 897 C CA . GLU B 1 28 ? -9.305 0.328 -9.258 1 94.69 28 GLU B CA 1
ATOM 898 C C . GLU B 1 28 ? -9.062 1.739 -8.734 1 94.69 28 GLU B C 1
ATOM 900 O O . GLU B 1 28 ? -8.555 2.602 -9.461 1 94.69 28 GLU B O 1
ATOM 905 N N . GLU B 1 29 ? -9.398 1.922 -7.551 1 94.75 29 GLU B N 1
ATOM 906 C CA . GLU B 1 29 ? -9.18 3.229 -6.941 1 94.75 29 GLU B CA 1
ATOM 907 C C . GLU B 1 29 ? -7.691 3.484 -6.703 1 94.75 29 GLU B C 1
ATOM 909 O O . GLU B 1 29 ? -6.961 2.586 -6.281 1 94.75 29 GLU B O 1
ATOM 914 N N . LEU B 1 30 ? -7.262 4.754 -6.996 1 95.69 30 LEU B N 1
ATOM 915 C CA . LEU B 1 30 ? -5.898 5.176 -6.703 1 95.69 30 LEU B CA 1
ATOM 916 C C . LEU B 1 30 ? -5.738 5.516 -5.227 1 95.69 30 LEU B C 1
ATOM 918 O O . LEU B 1 30 ? -6.52 6.301 -4.68 1 95.69 30 LEU B O 1
ATOM 922 N N . LEU B 1 31 ? -4.695 4.855 -4.621 1 97.31 31 LEU B N 1
ATOM 923 C CA . LEU B 1 31 ? -4.449 5.047 -3.195 1 97.31 31 LEU B CA 1
ATOM 924 C C . LEU B 1 31 ? -3.018 5.512 -2.949 1 97.31 31 LEU B C 1
ATOM 926 O O . LEU B 1 31 ? -2.102 5.137 -3.686 1 97.31 31 LEU B O 1
ATOM 930 N N . VAL B 1 32 ? -2.859 6.344 -1.926 1 97.62 32 VAL B N 1
ATOM 931 C CA . VAL B 1 32 ? -1.532 6.734 -1.461 1 97.62 32 VAL B CA 1
ATOM 932 C C . VAL B 1 32 ? -1.087 5.812 -0.329 1 97.62 32 VAL B C 1
ATOM 934 O O . VAL B 1 32 ? -1.848 5.555 0.607 1 97.62 32 VAL B O 1
AT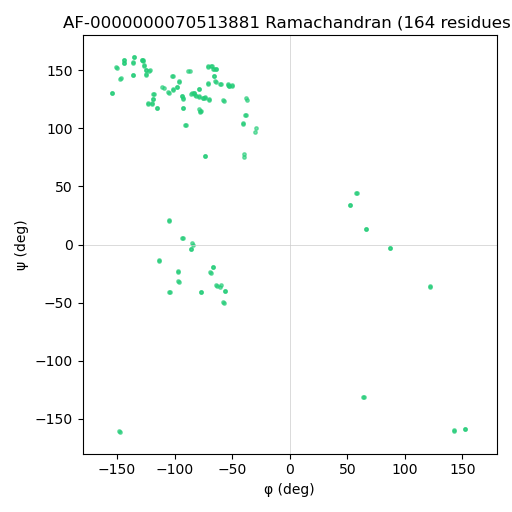OM 937 N N . ILE B 1 33 ? 0.078 5.254 -0.473 1 97.5 33 ILE B N 1
ATOM 938 C CA . ILE B 1 33 ? 0.69 4.434 0.567 1 97.5 33 ILE B CA 1
ATOM 939 C C . ILE B 1 33 ? 1.594 5.301 1.44 1 97.5 33 ILE B C 1
ATOM 941 O O . ILE B 1 33 ? 2.533 5.926 0.944 1 97.5 33 ILE B O 1
ATOM 945 N N . TYR B 1 34 ? 1.392 5.305 2.74 1 97.25 34 TYR B N 1
ATOM 946 C CA . TYR B 1 34 ? 2.193 6.156 3.609 1 97.25 34 TYR B CA 1
ATOM 947 C C . TY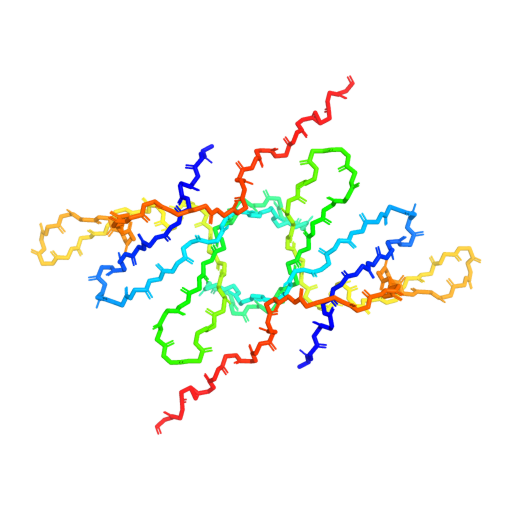R B 1 34 ? 2.348 5.535 4.992 1 97.25 34 TYR B C 1
ATOM 949 O O . TYR B 1 34 ? 1.502 4.75 5.426 1 97.25 34 TYR B O 1
ATOM 957 N N . GLN B 1 35 ? 3.395 5.848 5.613 1 96.88 35 GLN B N 1
ATOM 958 C CA . GLN B 1 35 ? 3.797 5.238 6.875 1 96.88 35 GLN B CA 1
ATOM 959 C C . GLN B 1 35 ? 3.855 6.273 7.992 1 96.88 35 GLN B C 1
ATOM 961 O O . GLN B 1 35 ? 4.422 7.352 7.82 1 96.88 35 GLN B O 1
ATOM 966 N N . ALA B 1 36 ? 3.217 5.957 9.086 1 96.25 36 ALA B N 1
ATOM 967 C CA . ALA B 1 36 ? 3.35 6.801 10.273 1 96.25 36 ALA B CA 1
ATOM 968 C C . ALA B 1 36 ? 4.781 6.785 10.797 1 96.25 36 ALA B C 1
ATOM 970 O O . ALA B 1 36 ? 5.43 5.734 10.828 1 96.25 36 ALA B O 1
ATOM 971 N N . LEU B 1 37 ? 5.254 7.926 11.227 1 96 37 LEU B N 1
ATOM 972 C CA . LEU B 1 37 ? 6.602 8 11.781 1 96 37 LEU B CA 1
ATOM 973 C C . LEU B 1 37 ? 6.559 8.117 13.305 1 96 37 LEU B C 1
ATOM 975 O O . LEU B 1 37 ? 7.496 8.633 13.914 1 96 37 LEU B O 1
ATOM 979 N N . TYR B 1 38 ? 5.566 7.762 13.82 1 92.25 38 TYR B N 1
ATOM 980 C CA . TYR B 1 38 ? 5.352 7.703 15.266 1 92.25 38 TYR B CA 1
ATOM 981 C C . TYR B 1 38 ? 4.684 6.395 15.664 1 92.25 38 TYR B C 1
ATOM 983 O O . TYR B 1 38 ? 4.199 5.652 14.805 1 92.25 38 TYR B O 1
ATOM 991 N N . GLY B 1 39 ? 4.785 6.066 16.969 1 87.88 39 GLY B N 1
ATOM 992 C CA . GLY B 1 39 ? 4.137 4.852 17.438 1 87.88 39 GLY B CA 1
ATOM 993 C C . GLY B 1 39 ? 4.707 3.59 16.812 1 87.88 39 GLY B C 1
ATOM 994 O O . GLY B 1 39 ? 5.926 3.426 16.734 1 87.88 39 GLY B O 1
ATOM 995 N N . ASP B 1 40 ? 3.824 2.707 16.312 1 83 40 ASP B N 1
ATOM 996 C CA . ASP B 1 40 ? 4.227 1.421 15.75 1 83 40 ASP B CA 1
ATOM 997 C C . ASP B 1 40 ? 4.648 1.563 14.289 1 83 40 ASP B C 1
ATOM 999 O O . ASP B 1 40 ? 4.992 0.576 13.641 1 83 40 ASP B O 1
ATOM 1003 N N . ALA B 1 41 ? 4.582 2.812 13.766 1 86.75 41 ALA B N 1
ATOM 1004 C CA . ALA B 1 41 ? 4.996 3.102 12.391 1 86.75 41 ALA B CA 1
ATOM 1005 C C . ALA B 1 41 ? 4.203 2.27 11.391 1 86.75 41 ALA B C 1
ATOM 1007 O O . ALA B 1 41 ? 4.773 1.682 10.469 1 86.75 41 ALA B O 1
ATOM 1008 N N . GLY B 1 42 ? 2.893 2.236 11.656 1 92 42 GLY B N 1
ATOM 1009 C CA . GLY B 1 42 ? 2.006 1.497 10.773 1 92 42 GLY B CA 1
ATOM 1010 C C . GLY B 1 42 ? 1.958 2.062 9.3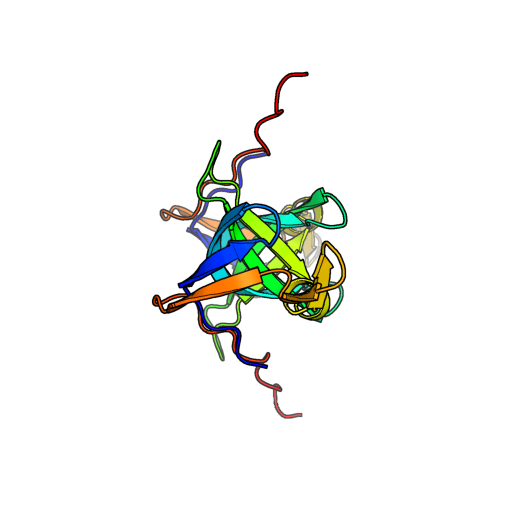67 1 92 42 GLY B C 1
ATOM 1011 O O . GLY B 1 42 ? 2.152 3.264 9.172 1 92 42 GLY B O 1
ATOM 1012 N N . VAL B 1 43 ? 1.704 1.164 8.422 1 96.12 43 VAL B N 1
ATOM 1013 C CA . VAL B 1 43 ? 1.529 1.571 7.035 1 96.12 43 VAL B CA 1
ATOM 1014 C C . VAL B 1 43 ? 0.041 1.676 6.711 1 96.12 43 VAL B C 1
ATOM 1016 O O . VAL B 1 43 ? -0.746 0.802 7.082 1 96.12 43 VAL B O 1
ATOM 1019 N N . TRP B 1 44 ? -0.283 2.742 6.047 1 96.75 44 TRP B N 1
ATOM 1020 C CA . TRP B 1 44 ? -1.661 3.088 5.711 1 96.75 44 TRP B CA 1
ATOM 1021 C C . TRP B 1 44 ? -1.813 3.338 4.215 1 96.75 44 TRP B C 1
ATOM 1023 O O . TRP B 1 44 ? -0.839 3.658 3.531 1 96.75 44 TRP B O 1
ATOM 1033 N N . VAL B 1 45 ? -3.051 3.113 3.783 1 97.81 45 VAL B N 1
ATOM 1034 C CA . VAL B 1 45 ? -3.43 3.637 2.475 1 97.81 45 VAL B CA 1
ATOM 1035 C C . VAL B 1 45 ? -4.676 4.512 2.609 1 97.81 45 VAL B C 1
ATOM 1037 O O . VAL B 1 45 ? -5.523 4.266 3.469 1 97.81 45 VAL B O 1
ATOM 1040 N N . ARG B 1 46 ? -4.762 5.473 1.739 1 98.06 46 ARG B N 1
ATOM 1041 C CA . ARG B 1 46 ? -5.887 6.398 1.675 1 98.06 46 ARG B CA 1
ATOM 1042 C C . ARG B 1 46 ? -6.168 6.82 0.237 1 98.06 46 ARG B C 1
ATOM 1044 O O . ARG B 1 46 ? -5.242 7.023 -0.55 1 98.06 46 ARG B O 1
ATOM 1051 N N . PRO B 1 47 ? -7.441 6.977 -0.078 1 97.56 47 PRO B N 1
ATOM 1052 C CA . PRO B 1 47 ? -7.691 7.492 -1.427 1 97.56 47 PRO B CA 1
ATOM 1053 C C . PRO B 1 47 ? -6.871 8.742 -1.741 1 97.56 47 PRO B C 1
ATOM 1055 O O . PRO B 1 47 ? -6.762 9.641 -0.902 1 97.56 47 PRO B O 1
ATOM 1058 N N . ALA B 1 48 ? -6.336 8.727 -2.975 1 96.19 48 ALA B N 1
ATOM 1059 C CA . ALA B 1 48 ? -5.488 9.836 -3.387 1 96.19 48 ALA B CA 1
ATOM 1060 C C . ALA B 1 48 ? -6.227 11.164 -3.262 1 96.19 48 ALA B C 1
ATOM 1062 O O . ALA B 1 48 ? -5.652 12.172 -2.836 1 96.19 48 ALA B O 1
ATOM 1063 N N . SER B 1 49 ? -7.516 11.188 -3.629 1 95.38 49 SER B N 1
ATOM 1064 C CA . SER B 1 49 ? -8.32 12.406 -3.582 1 95.38 49 SER B CA 1
ATOM 1065 C C . SER B 1 49 ? -8.477 12.906 -2.152 1 95.38 49 SER B C 1
ATOM 1067 O O . SER B 1 49 ? -8.5 14.117 -1.916 1 95.38 49 SER B O 1
ATOM 1069 N N . MET B 1 50 ? -8.562 11.992 -1.235 1 97.19 50 MET B N 1
ATOM 1070 C CA . MET B 1 50 ? -8.703 12.367 0.167 1 97.19 50 MET B CA 1
ATOM 1071 C C . MET B 1 50 ? -7.367 12.828 0.746 1 97.19 50 MET B C 1
ATOM 1073 O O . MET B 1 50 ? -7.32 13.758 1.547 1 97.19 50 MET B O 1
ATOM 1077 N N . PHE B 1 51 ? -6.312 12.172 0.42 1 96.94 51 PHE B N 1
ATOM 1078 C CA . PHE B 1 51 ? -4.977 12.523 0.882 1 96.94 51 PHE B CA 1
ATOM 1079 C C . PHE B 1 51 ? -4.602 13.93 0.437 1 96.94 51 PHE B C 1
ATOM 1081 O O . PHE B 1 51 ? -3.986 14.688 1.194 1 96.94 51 PHE B O 1
ATOM 1088 N N . SER B 1 52 ? -5.023 14.328 -0.71 1 96.5 52 SER B N 1
ATOM 1089 C CA . SER B 1 52 ? -4.617 15.594 -1.312 1 96.5 52 SER B CA 1
ATOM 1090 C C . SER B 1 52 ? -5.609 16.703 -0.981 1 96.5 52 SER B C 1
ATOM 1092 O O . SER B 1 52 ? -5.504 17.812 -1.511 1 96.5 52 SER B O 1
ATOM 1094 N N . GLU B 1 53 ? -6.52 16.422 -0.187 1 96.81 53 GLU B N 1
ATOM 1095 C CA . GLU B 1 53 ? -7.555 17.406 0.138 1 96.81 53 GLU B CA 1
ATOM 1096 C C . GLU B 1 53 ? -6.984 18.562 0.946 1 96.81 53 GLU B C 1
ATOM 1098 O O . GLU B 1 53 ? -5.93 18.438 1.573 1 96.81 53 GLU B O 1
ATOM 1103 N N . THR B 1 54 ? -7.684 19.719 0.8 1 97.56 54 THR B N 1
ATOM 1104 C CA . THR B 1 54 ? -7.488 20.844 1.711 1 97.56 54 THR B CA 1
ATOM 1105 C C . THR B 1 54 ? -8.531 20.828 2.822 1 97.56 54 THR B C 1
ATOM 1107 O O . THR B 1 54 ? -9.695 20.484 2.584 1 97.56 54 THR B O 1
ATOM 1110 N N . VAL B 1 55 ? -8.047 21.156 3.967 1 97.38 55 VAL B N 1
ATOM 1111 C CA . VAL B 1 55 ? -8.938 21.172 5.121 1 97.38 55 VAL B CA 1
ATOM 1112 C C . VAL B 1 55 ? -8.922 22.562 5.75 1 97.38 55 VAL B C 1
ATOM 1114 O O . VAL B 1 55 ? -7.965 23.328 5.586 1 97.38 55 VAL B O 1
ATOM 1117 N N . GLN B 1 56 ? -10.086 22.938 6.359 1 96.81 56 GLN B N 1
ATOM 1118 C CA . GLN B 1 56 ? -10.172 24.203 7.086 1 96.81 56 GLN B CA 1
ATOM 1119 C C . GLN B 1 56 ? -9.852 24 8.57 1 96.81 56 GLN B C 1
ATOM 1121 O O . GLN B 1 56 ? -10.539 23.25 9.258 1 96.81 56 GLN B O 1
ATOM 1126 N N . VAL B 1 57 ? -8.805 24.641 8.977 1 93.75 57 VAL B N 1
ATOM 1127 C CA . VAL B 1 57 ? -8.398 24.609 10.375 1 93.75 57 VAL B CA 1
ATOM 1128 C C . VAL B 1 57 ? -8.328 26.031 10.922 1 93.75 57 VAL B C 1
ATOM 1130 O O . VAL B 1 57 ? -7.582 26.875 10.406 1 93.75 57 VAL B O 1
ATOM 1133 N N . ALA B 1 58 ? -9.109 26.312 11.969 1 93.88 58 ALA B N 1
ATOM 1134 C CA . ALA B 1 58 ? -9.141 27.641 12.57 1 93.88 58 ALA B CA 1
ATOM 1135 C C . ALA B 1 58 ? -9.406 28.719 11.516 1 93.88 58 ALA B C 1
ATOM 1137 O O . ALA B 1 58 ? -8.719 29.75 11.477 1 93.88 58 ALA B O 1
ATOM 1138 N N . GLY B 1 59 ? -10.156 28.406 10.57 1 94.38 59 GLY B N 1
ATOM 1139 C CA . GLY B 1 59 ? -10.57 29.375 9.562 1 94.38 59 GLY B CA 1
ATOM 1140 C C . GLY B 1 59 ? -9.586 29.484 8.406 1 94.38 59 GLY B C 1
ATOM 1141 O O . GLY B 1 59 ? -9.797 30.266 7.477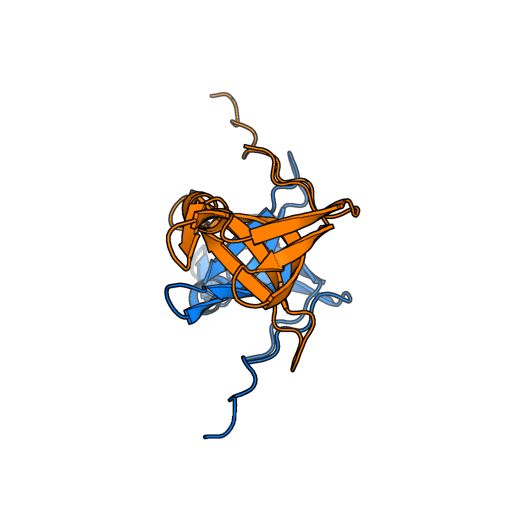 1 94.38 59 GLY B O 1
ATOM 1142 N N . GLN B 1 60 ? -8.531 28.781 8.484 1 96.5 60 GLN B N 1
ATOM 1143 C CA . GLN B 1 60 ? -7.52 28.828 7.434 1 96.5 60 GLN B CA 1
ATOM 1144 C C . GLN B 1 60 ? -7.484 27.516 6.656 1 96.5 60 GLN B C 1
ATOM 1146 O O . GLN B 1 60 ? -7.582 26.438 7.242 1 96.5 60 GLN B O 1
ATOM 1151 N N . MET B 1 61 ? -7.418 27.641 5.336 1 97.38 61 MET B N 1
ATOM 1152 C CA . MET B 1 61 ? -7.312 26.469 4.465 1 97.38 61 MET B CA 1
ATOM 1153 C C . MET B 1 61 ? -5.867 25.984 4.383 1 97.38 61 MET B C 1
ATOM 1155 O O . MET B 1 61 ? -4.953 26.781 4.152 1 97.38 61 MET B O 1
ATOM 1159 N N . ARG B 1 62 ? -5.715 24.719 4.637 1 97.06 62 ARG B N 1
ATOM 1160 C CA . ARG B 1 62 ? -4.398 24.109 4.488 1 97.06 62 ARG B CA 1
ATOM 1161 C C . ARG B 1 62 ? -4.516 22.688 3.955 1 97.06 62 ARG B C 1
ATOM 1163 O O . ARG B 1 62 ? -5.57 22.047 4.074 1 97.06 62 ARG B O 1
ATOM 1170 N N . PRO B 1 63 ? -3.414 22.203 3.369 1 97.88 63 PRO B N 1
ATOM 1171 C CA . PRO B 1 63 ? -3.477 20.812 2.92 1 97.88 63 PRO B CA 1
ATOM 1172 C C . PRO B 1 63 ? -3.617 19.812 4.078 1 97.88 63 PRO B C 1
ATOM 1174 O O . PRO B 1 63 ? -3.049 20.031 5.152 1 97.88 63 PRO B O 1
ATOM 1177 N N . ARG B 1 64 ? -4.355 18.734 3.873 1 98.19 64 ARG B N 1
ATOM 1178 C CA . ARG B 1 64 ? -4.438 17.672 4.867 1 98.19 64 ARG B CA 1
ATOM 1179 C C . ARG B 1 64 ? -3.053 17.109 5.184 1 98.19 64 ARG B C 1
ATOM 1181 O O . ARG B 1 64 ? -2.723 16.875 6.352 1 98.19 64 ARG B O 1
ATOM 1188 N N . PHE B 1 65 ? -2.307 16.781 4.148 1 98.44 65 PHE B N 1
ATOM 1189 C CA . PHE B 1 65 ? -0.907 16.375 4.242 1 98.44 65 PHE B CA 1
ATOM 1190 C C . PHE B 1 65 ? -0.015 17.344 3.475 1 98.44 65 PHE B C 1
ATOM 1192 O O . PHE B 1 65 ? -0.227 17.594 2.283 1 98.44 65 PHE B O 1
ATOM 1199 N N . GLU B 1 66 ? 0.979 17.891 4.164 1 97.88 66 GLU B N 1
ATOM 1200 C CA . GLU B 1 66 ? 1.917 18.828 3.557 1 97.88 66 GLU B CA 1
ATOM 1201 C C . GLU B 1 66 ? 3.27 18.172 3.299 1 97.88 66 GLU B C 1
ATOM 1203 O O . GLU B 1 66 ? 3.865 17.594 4.207 1 97.88 66 GLU B O 1
ATOM 1208 N N . LEU B 1 67 ? 3.729 18.375 2.035 1 97.75 67 LEU B N 1
ATOM 1209 C CA . LEU B 1 67 ? 5.047 17.844 1.698 1 97.75 67 LEU B CA 1
ATOM 1210 C C . LEU B 1 67 ? 6.148 18.672 2.35 1 97.75 67 LEU B C 1
ATOM 1212 O O . LEU B 1 67 ? 6.18 19.906 2.195 1 97.75 67 LEU B O 1
ATOM 1216 N N . LEU B 1 68 ? 6.996 17.984 3.074 1 98.38 68 LEU B N 1
ATOM 1217 C CA . LEU B 1 68 ? 8.102 18.672 3.725 1 98.38 68 LEU B CA 1
ATOM 1218 C C . LEU B 1 68 ? 9.414 18.422 2.982 1 98.38 68 LEU B C 1
ATOM 1220 O O . LEU B 1 68 ? 10.258 19.312 2.873 1 98.38 68 LEU B O 1
ATOM 1224 N N . ARG B 1 69 ? 9.586 17.203 2.553 1 97.94 69 ARG B N 1
ATOM 1225 C CA . ARG B 1 69 ? 10.836 16.781 1.913 1 97.94 69 ARG B CA 1
ATOM 1226 C C . ARG B 1 69 ? 10.602 15.602 0.977 1 97.94 69 ARG B C 1
ATOM 1228 O O . ARG B 1 69 ? 9.984 14.609 1.366 1 97.94 69 ARG B O 1
ATOM 1235 N N . THR B 1 70 ? 11.164 15.812 -0.27 1 96.38 70 THR B N 1
ATOM 1236 C CA . THR B 1 70 ? 11.062 14.719 -1.228 1 96.38 70 THR B CA 1
ATOM 1237 C C . THR B 1 70 ? 12.109 13.641 -0.937 1 96.38 70 THR B C 1
ATOM 1239 O O . THR B 1 70 ? 13.258 13.953 -0.639 1 96.38 70 THR B O 1
ATOM 1242 N N . GLU B 1 71 ? 11.695 12.398 -0.946 1 96 71 GLU B N 1
ATOM 1243 C CA . GLU B 1 71 ? 12.539 11.211 -0.811 1 96 71 GLU B CA 1
ATOM 1244 C C . GLU B 1 71 ? 12.141 10.133 -1.807 1 96 71 GLU B C 1
ATOM 1246 O O . GLU B 1 71 ? 10.969 10.031 -2.184 1 96 71 GLU B O 1
ATOM 1251 N N . PRO B 1 72 ? 13.148 9.43 -2.24 1 93.19 72 PRO B N 1
ATOM 1252 C CA . PRO B 1 72 ? 12.812 8.391 -3.215 1 93.19 72 PRO B CA 1
ATOM 1253 C C . PRO B 1 72 ? 11.844 7.348 -2.656 1 93.19 72 PRO B C 1
ATOM 1255 O O . PRO B 1 72 ? 11.938 6.988 -1.479 1 93.19 72 PRO B O 1
ATOM 1258 N N . GLY B 1 73 ? 10.867 6.926 -3.428 1 92.19 73 GLY B N 1
ATOM 1259 C CA . GLY B 1 73 ? 9.922 5.859 -3.129 1 92.19 73 GLY B CA 1
ATOM 1260 C C . GLY B 1 73 ? 9.461 5.105 -4.363 1 92.19 73 GLY B C 1
ATOM 1261 O O . GLY B 1 73 ? 10.188 5.027 -5.355 1 92.19 73 GLY B O 1
ATOM 1262 N N . LEU B 1 74 ? 8.336 4.426 -4.184 1 89.19 74 LEU B N 1
ATOM 1263 C CA . LEU B 1 74 ? 7.758 3.695 -5.309 1 89.19 74 LEU B CA 1
ATOM 1264 C C . LEU B 1 74 ? 7.035 4.645 -6.262 1 89.19 74 LEU B C 1
ATOM 1266 O O . LEU B 1 74 ? 6.246 5.484 -5.824 1 89.19 74 LEU B O 1
ATOM 1270 N N . GLU B 1 75 ? 7.484 4.809 -7.453 1 77.81 75 GLU B N 1
ATOM 1271 C CA . GLU B 1 75 ? 6.887 5.742 -8.398 1 77.81 75 GLU B CA 1
ATOM 1272 C C . GLU B 1 75 ? 5.406 5.434 -8.617 1 77.81 75 GLU B C 1
ATOM 1274 O O . GLU B 1 75 ? 5.02 4.27 -8.719 1 77.81 75 GLU B O 1
ATOM 1279 N N . CYS B 1 76 ? 4.539 6.34 -8.398 1 74.25 76 CYS B N 1
ATOM 1280 C CA . CYS B 1 76 ? 3.105 6.203 -8.633 1 74.25 76 CYS B CA 1
ATOM 1281 C C . CYS B 1 76 ? 2.793 6.234 -10.125 1 74.25 76 CYS B C 1
ATOM 1283 O O . CYS B 1 76 ? 2.814 7.297 -10.75 1 74.25 76 CYS B O 1
ATOM 1285 N N . LEU B 1 77 ? 3.051 5.188 -10.789 1 62.25 77 LEU B N 1
ATOM 1286 C CA . LEU B 1 77 ? 2.797 5.176 -12.227 1 62.25 77 LEU B CA 1
ATOM 1287 C C . LEU B 1 77 ? 1.348 4.809 -12.516 1 62.25 77 LEU B C 1
ATOM 1289 O O . LEU B 1 77 ? 0.733 4.043 -11.766 1 62.25 77 LEU B O 1
ATOM 1293 N N . PRO B 1 78 ? 0.738 5.621 -13.336 1 55.47 78 PRO B N 1
ATOM 1294 C CA . PRO B 1 78 ?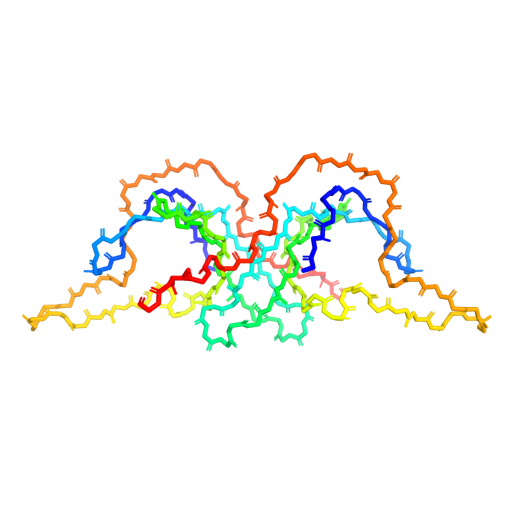 -0.596 5.188 -13.758 1 55.47 78 PRO B CA 1
ATOM 1295 C C . PRO B 1 78 ? -0.606 3.766 -14.32 1 55.47 78 PRO B C 1
ATOM 1297 O O . PRO B 1 78 ? 0.436 3.256 -14.734 1 55.47 78 PRO B O 1
ATOM 1300 N N . PRO B 1 79 ? -1.571 2.994 -13.938 1 47.44 79 PRO B N 1
ATOM 1301 C CA . PRO B 1 79 ? -1.613 1.708 -14.633 1 47.44 79 PRO B CA 1
ATOM 1302 C C . PRO B 1 79 ? -1.323 1.84 -16.125 1 47.44 79 PRO B C 1
ATOM 1304 O O . PRO B 1 79 ? -1.76 2.805 -16.766 1 47.44 79 PRO B O 1
ATOM 1307 N N . LEU B 1 80 ? -0.177 1.486 -16.516 1 44.66 80 LEU B N 1
ATOM 1308 C CA . LEU B 1 80 ? -0.03 1.536 -17.969 1 44.66 80 LEU B CA 1
ATOM 1309 C C . LEU B 1 80 ? -1.309 1.078 -18.656 1 44.66 80 LEU B C 1
ATOM 1311 O O . LEU B 1 80 ? -1.975 0.151 -18.203 1 44.66 80 LEU B O 1
ATOM 1315 N N . ALA B 1 81 ? -1.998 1.973 -19.297 1 40.84 81 ALA B N 1
ATOM 1316 C CA . ALA B 1 81 ? -3.053 1.568 -20.219 1 40.84 81 ALA B CA 1
ATOM 1317 C C . ALA B 1 81 ? -2.633 0.344 -21.031 1 40.84 81 ALA B C 1
ATOM 1319 O O . ALA B 1 81 ? -1.553 0.326 -21.625 1 40.84 81 ALA B O 1
ATOM 1320 N N . LEU B 1 82 ? -2.551 -0.886 -20.688 1 35.56 82 LEU B N 1
ATOM 1321 C CA . LEU B 1 82 ? -2.529 -1.796 -21.812 1 35.56 82 LEU B CA 1
ATOM 1322 C C . LEU B 1 82 ? -3.32 -1.222 -22.984 1 35.56 82 LEU B C 1
ATOM 1324 O O . LEU B 1 82 ? -4.477 -0.823 -22.828 1 35.56 82 LEU B O 1
ATOM 1328 N N . ASP B 1 83 ? -2.664 -0.603 -23.906 1 29.25 83 ASP B N 1
ATOM 1329 C CA . ASP B 1 83 ? -3.316 -0.417 -25.203 1 29.25 83 ASP B CA 1
ATOM 1330 C C . ASP B 1 83 ? -4.16 -1.633 -25.578 1 29.25 83 ASP B C 1
ATOM 1332 O O . ASP B 1 83 ? -3.705 -2.771 -25.453 1 29.25 83 ASP B O 1
ATOM 1336 N N . ALA B 1 84 ? -5.5 -1.577 -25.891 1 29.12 84 ALA B N 1
ATOM 1337 C CA . ALA B 1 84 ? -6.27 -2.445 -26.781 1 29.12 84 ALA B CA 1
ATOM 1338 C C . ALA B 1 84 ? -5.449 -2.828 -28.016 1 29.12 84 ALA B C 1
ATOM 1340 O O . ALA B 1 84 ? -4.723 -1.999 -28.562 1 29.12 84 ALA B O 1
#

Foldseek 3Di:
DWDFFAWKAFPVGWIKTFQEWDADPVPRFIWTWIWTPDDPRDIDIDGPPQQQDWDADPNDTDGRIGDDDGDDHDIHDDPPPPDD/DWDFFAWKAFPVGWIKTWQGWDADPVPRFIWTWIWTPDDPRDIDIDGPPQQQDWDADPNDTDGRIGDDDGDDHDTHDDPPPPDD

Solvent-accessible surface area (backbone atoms only — not comparable to full-atom values): 9271 Å² total; per-residue (Å²): 130,78,57,83,20,18,37,28,32,35,71,89,62,56,47,31,34,35,44,19,36,29,31,29,72,85,76,63,45,55,26,35,31,33,27,39,73,52,91,82,42,47,39,33,30,37,49,41,73,65,50,68,28,71,38,77,54,96,86,40,79,40,52,37,50,37,82,75,43,84,38,94,54,49,75,38,62,72,72,68,72,73,78,131,132,76,57,82,20,19,37,28,32,36,73,89,62,57,46,30,35,33,44,18,36,30,32,30,72,87,77,63,44,57,26,36,32,32,27,38,73,52,92,84,42,47,40,32,29,38,48,42,72,63,50,69,28,71,39,78,53,96,87,38,81,40,52,37,50,36,84,74,41,83,38,93,53,47,76,40,62,70,73,68,71,75,77,130

Organism: Lasius niger (NCBI:txid67767)

Sequence (168 aa):
MTFPTGLYRHYKGQHYRVLGCARHSETEELLVIYQALYGDAGVWVRPASMFSETVQVAGQMRPRFELLRTEPGLECLPPLALDAMTFPTGLYRHYKGQHYRVLGCARHSETEELLVIYQALYGDAGVWVRPASMFSETVQVAGQMRPRFELLRTEPGLECLPPLALDA

Secondary structure (DSSP, 8-state):
-----EEEEETTS-EEEEEEEEEETTT--EEEEEEESSTT--EEEEEHHHHT-EEEETTEEEESEEEEEE--------------/-----EEEEETTS-EEEEEEEEEETTT--EEEEEEESSTT--EEEEEHHHHT-EEEETTEEEESEEEEEE--------------

pLDDT: mean 89.51, std 16.84, range [29.12, 98.56]

Nearest PDB structures (foldseek):
  3be3-assembly1_B-2  TM=8.922E-01  e=4.956E-06  Bordetella bronchiseptica RB50
  6x50-assembly1_A  TM=5.459E-01  e=2.382E+00  Escherichia coli
  7r81-assembly1_K1  TM=4.381E-01  e=2.257E+00  Neurospora crassa
  6aca-assembly1_A  TM=5.642E-01  e=4.306E+00  Mycobacterium tuberculosis H37Rv
  7c4k-assembly1_A  TM=5.223E-01  e=4.545E+00  synthetic construct

InterPro domains:
  IPR023387 DUF1653-like domain [PF07866] (6-66)
  IPR037135 DUF1653-like domain superfamily [G3DSA:2.30.30.320] (1-74)

Radius of gyration: 16.97 Å; Cα contacts (8 Å, |Δi|>4): 382; chains: 2; bounding box: 25×58×53 Å